Protein AF-A0A9X3RCL4-F1 (afdb_monomer_lite)

Structure (mmCIF, N/CA/C/O backbone):
data_AF-A0A9X3RCL4-F1
#
_entry.id   AF-A0A9X3RCL4-F1
#
loop_
_atom_site.group_PDB
_atom_site.id
_atom_site.type_symbol
_atom_site.label_atom_id
_atom_site.label_alt_id
_atom_site.label_comp_id
_atom_site.label_asym_id
_atom_site.label_entity_id
_atom_site.label_seq_id
_atom_site.pdbx_PDB_ins_code
_atom_site.Cartn_x
_atom_site.Cartn_y
_atom_site.Cartn_z
_atom_site.occupancy
_atom_site.B_iso_or_equiv
_atom_site.auth_seq_id
_atom_site.auth_comp_id
_atom_site.auth_asym_id
_atom_site.auth_atom_id
_atom_site.pdbx_PDB_model_num
ATOM 1 N N . MET A 1 1 ? -10.892 2.807 11.555 1.00 78.38 1 MET A N 1
ATOM 2 C CA . MET A 1 1 ? -11.171 3.051 10.119 1.00 78.38 1 MET A CA 1
ATOM 3 C C . MET A 1 1 ? -9.906 3.290 9.311 1.00 78.38 1 MET A C 1
ATOM 5 O O . MET A 1 1 ? -9.707 2.569 8.347 1.00 78.38 1 MET A O 1
ATOM 9 N N . VAL A 1 2 ? -9.000 4.177 9.743 1.00 82.94 2 VAL A N 1
ATOM 10 C CA . VAL A 1 2 ? -7.696 4.396 9.074 1.00 82.94 2 VAL A CA 1
ATOM 11 C C . VAL A 1 2 ? -6.899 3.098 8.876 1.00 82.94 2 VAL A C 1
ATOM 13 O O . VAL A 1 2 ? -6.396 2.852 7.786 1.00 82.94 2 VAL A O 1
ATOM 16 N N . ILE A 1 3 ? -6.861 2.211 9.880 1.00 88.19 3 ILE A N 1
ATOM 17 C CA . ILE A 1 3 ? -6.180 0.911 9.751 1.00 88.19 3 ILE A CA 1
ATOM 18 C C . ILE A 1 3 ? -6.777 0.010 8.661 1.00 88.19 3 ILE A C 1
ATOM 20 O O . ILE A 1 3 ? -6.024 -0.668 7.971 1.00 88.19 3 ILE A O 1
ATOM 24 N N . SER A 1 4 ? -8.102 0.033 8.467 1.00 91.94 4 SER A N 1
ATOM 25 C CA . SER A 1 4 ? -8.772 -0.720 7.398 1.00 91.94 4 SER A CA 1
ATOM 26 C C . SER A 1 4 ? -8.288 -0.231 6.035 1.00 91.94 4 SER A C 1
ATOM 28 O O . SER A 1 4 ? -7.830 -1.032 5.221 1.00 91.94 4 SER A O 1
ATOM 30 N N . MET A 1 5 ? -8.305 1.088 5.828 1.00 92.69 5 MET A N 1
ATOM 31 C CA . MET A 1 5 ? -7.887 1.710 4.575 1.00 92.69 5 MET A CA 1
ATOM 32 C C . MET A 1 5 ? -6.408 1.456 4.275 1.00 92.69 5 MET A C 1
ATOM 34 O O . MET A 1 5 ? -6.085 1.000 3.185 1.00 92.69 5 MET A O 1
ATOM 38 N N . MET A 1 6 ? -5.518 1.687 5.247 1.00 93.31 6 MET A N 1
ATOM 39 C CA . MET A 1 6 ? -4.070 1.510 5.070 1.00 93.31 6 MET A CA 1
ATOM 40 C C . MET A 1 6 ? -3.680 0.045 4.842 1.00 93.31 6 MET A C 1
ATOM 42 O O . MET A 1 6 ? -2.872 -0.242 3.964 1.00 93.31 6 MET A O 1
ATOM 46 N N . SER A 1 7 ? -4.281 -0.891 5.586 1.00 94.50 7 SER A N 1
ATOM 47 C CA . SER A 1 7 ? -4.004 -2.325 5.404 1.00 94.50 7 SER A CA 1
ATOM 48 C C . SER A 1 7 ? -4.527 -2.821 4.055 1.00 94.50 7 SER A C 1
ATOM 50 O O . SER A 1 7 ? -3.851 -3.580 3.366 1.00 94.50 7 SER A O 1
ATOM 52 N N . SER A 1 8 ? -5.713 -2.357 3.647 1.00 96.12 8 SER A N 1
ATOM 53 C CA . SER A 1 8 ? -6.289 -2.687 2.339 1.00 96.12 8 SER A CA 1
ATOM 54 C C . SER A 1 8 ? -5.468 -2.100 1.195 1.00 96.12 8 SER A C 1
ATOM 56 O O . SER A 1 8 ? -5.225 -2.794 0.214 1.00 96.12 8 SER A O 1
ATOM 58 N N . PHE A 1 9 ? -4.984 -0.864 1.347 1.00 96.50 9 PHE A N 1
ATOM 59 C CA . PHE A 1 9 ? -4.072 -0.219 0.406 1.00 96.50 9 PHE A CA 1
ATOM 60 C C . PHE A 1 9 ? -2.784 -1.018 0.237 1.00 96.50 9 PHE A C 1
ATOM 62 O O . PHE A 1 9 ? -2.451 -1.395 -0.882 1.00 96.50 9 PHE A O 1
ATOM 69 N N . ALA A 1 10 ? -2.092 -1.330 1.336 1.00 96.31 10 ALA A N 1
ATOM 70 C CA . ALA A 1 10 ? -0.832 -2.063 1.287 1.00 96.31 10 ALA A CA 1
ATOM 71 C C . ALA A 1 10 ? -1.020 -3.452 0.659 1.00 96.31 10 ALA A C 1
ATOM 73 O O . ALA A 1 10 ? -0.296 -3.822 -0.262 1.00 96.31 10 ALA A O 1
ATOM 74 N N . MET A 1 11 ? -2.037 -4.204 1.091 1.00 95.44 11 MET A N 1
ATOM 75 C CA . MET A 1 11 ? -2.302 -5.536 0.544 1.00 95.44 11 MET A CA 1
ATOM 76 C C . MET A 1 11 ? -2.684 -5.496 -0.937 1.00 95.44 11 MET A C 1
ATOM 78 O O . MET A 1 11 ? -2.189 -6.312 -1.717 1.00 95.44 11 MET A O 1
ATOM 82 N N . ALA A 1 12 ? -3.525 -4.549 -1.353 1.00 95.62 12 ALA A N 1
ATOM 83 C CA . ALA A 1 12 ? -3.896 -4.409 -2.756 1.00 95.62 12 ALA A CA 1
ATOM 84 C C . ALA A 1 12 ? -2.714 -3.968 -3.632 1.00 95.62 12 ALA A C 1
ATOM 86 O O . ALA A 1 12 ? -2.561 -4.453 -4.751 1.00 95.62 12 ALA A O 1
ATOM 87 N N . PHE A 1 13 ? -1.853 -3.099 -3.100 1.00 95.44 13 PHE A N 1
ATOM 88 C CA . PHE A 1 13 ? -0.626 -2.662 -3.753 1.00 95.44 13 PHE A CA 1
ATOM 89 C C . PHE A 1 13 ? 0.315 -3.841 -4.026 1.00 95.44 13 PHE A C 1
ATOM 91 O O . PHE A 1 13 ? 0.665 -4.089 -5.178 1.00 95.44 13 PHE A O 1
ATOM 98 N N . TYR A 1 14 ? 0.665 -4.625 -3.000 1.00 94.75 14 TYR A N 1
ATOM 99 C CA . TYR A 1 14 ? 1.584 -5.757 -3.170 1.00 94.75 14 TYR A CA 1
ATOM 100 C C . TYR A 1 14 ? 1.007 -6.845 -4.063 1.00 94.75 14 TYR A C 1
ATOM 102 O O . TYR A 1 14 ? 1.700 -7.353 -4.939 1.00 94.75 14 TYR A O 1
ATOM 110 N N . THR A 1 15 ? -0.268 -7.191 -3.872 1.00 93.19 15 THR A N 1
ATOM 111 C CA . THR A 1 15 ? -0.914 -8.209 -4.711 1.00 93.19 15 THR A CA 1
ATOM 112 C C . THR A 1 15 ? -0.920 -7.788 -6.171 1.00 93.19 15 THR A C 1
ATOM 114 O O . THR A 1 15 ? -0.567 -8.596 -7.025 1.00 93.19 15 THR A O 1
ATOM 117 N N . ARG A 1 16 ? -1.225 -6.519 -6.468 1.00 92.31 16 ARG A N 1
ATOM 118 C CA . ARG A 1 16 ? -1.158 -6.009 -7.838 1.00 92.31 16 ARG A CA 1
ATOM 119 C C . ARG A 1 16 ? 0.267 -5.997 -8.397 1.00 92.31 16 ARG A C 1
ATOM 121 O O . ARG A 1 16 ? 0.430 -6.257 -9.583 1.00 92.31 16 ARG A O 1
ATOM 128 N N . LEU A 1 17 ? 1.273 -5.747 -7.561 1.00 91.31 17 LEU A N 1
ATOM 129 C CA . LEU A 1 17 ? 2.682 -5.795 -7.955 1.00 91.31 17 LEU A CA 1
ATOM 130 C C . LEU A 1 17 ? 3.134 -7.206 -8.373 1.00 91.31 17 LEU A C 1
ATOM 132 O O . LEU A 1 17 ? 3.907 -7.352 -9.313 1.00 91.31 17 LEU A O 1
ATOM 136 N N . LEU A 1 18 ? 2.655 -8.224 -7.649 1.00 90.31 18 LEU A N 1
ATOM 137 C CA . LEU A 1 18 ? 3.000 -9.641 -7.825 1.00 90.31 18 LEU A CA 1
ATOM 138 C C . LEU A 1 18 ? 2.228 -10.318 -8.967 1.00 90.31 18 LEU A C 1
ATOM 140 O O . LEU A 1 18 ? 2.697 -11.309 -9.523 1.00 90.31 18 LEU A O 1
ATOM 144 N N . LEU A 1 19 ? 1.025 -9.831 -9.278 1.00 87.00 19 LEU A N 1
ATOM 145 C CA . LEU A 1 19 ? 0.148 -10.417 -10.289 1.00 87.00 19 LEU A CA 1
ATOM 146 C C . LEU A 1 19 ? 0.483 -9.892 -11.696 1.00 87.00 19 LEU A C 1
ATOM 148 O O . LEU A 1 19 ? 0.742 -8.698 -11.859 1.00 87.00 19 LEU A O 1
ATOM 152 N N . PRO A 1 20 ? 0.420 -10.750 -12.731 1.00 78.25 20 PRO A N 1
ATOM 153 C CA . PRO A 1 20 ? 0.650 -10.327 -14.106 1.00 78.25 20 PRO A CA 1
ATOM 154 C C . PRO A 1 20 ? -0.444 -9.359 -14.580 1.00 78.25 20 PRO A C 1
ATOM 156 O O . PRO A 1 20 ? -1.627 -9.503 -14.256 1.00 78.25 20 PRO A O 1
ATOM 159 N N . VAL A 1 21 ? -0.037 -8.362 -15.365 1.00 74.44 21 VAL A N 1
ATOM 160 C CA . VAL A 1 21 ? -0.892 -7.252 -15.827 1.00 74.44 21 VAL A CA 1
ATOM 161 C C . VAL A 1 21 ? -1.884 -7.693 -16.910 1.00 74.44 21 VAL A C 1
ATOM 163 O O . VAL A 1 21 ? -2.921 -7.054 -17.093 1.00 74.44 21 VAL A O 1
ATOM 166 N N . ASP A 1 22 ? -1.593 -8.807 -17.577 1.00 75.31 22 ASP A N 1
ATOM 167 C CA . ASP A 1 22 ? -2.174 -9.188 -18.868 1.00 75.31 22 ASP A CA 1
ATOM 168 C C . ASP A 1 22 ? -3.628 -9.663 -18.778 1.00 75.31 22 ASP A C 1
ATOM 170 O O . ASP A 1 22 ? -4.347 -9.659 -19.777 1.00 75.31 22 ASP A O 1
ATOM 174 N N . GLN A 1 23 ? -4.089 -10.069 -17.589 1.00 78.81 23 GLN A N 1
ATOM 175 C CA . GLN A 1 23 ? -5.448 -10.574 -17.405 1.00 78.81 23 GLN A CA 1
ATOM 176 C C . GLN A 1 23 ? -6.293 -9.640 -16.532 1.00 78.81 23 GLN A C 1
ATOM 178 O O . GLN A 1 23 ? -5.953 -9.385 -15.372 1.00 78.81 23 GLN A O 1
ATOM 183 N N . PRO A 1 24 ? -7.464 -9.192 -17.026 1.00 76.06 24 PRO A N 1
ATOM 184 C CA . PRO A 1 24 ? -8.315 -8.263 -16.292 1.00 76.06 24 PRO A CA 1
ATOM 185 C C . PRO A 1 24 ? -8.909 -8.874 -15.014 1.00 76.06 24 PRO A C 1
ATOM 187 O O . PRO A 1 24 ? -9.284 -8.160 -14.085 1.00 76.06 24 PRO A O 1
ATOM 190 N N . ILE A 1 25 ? -8.958 -10.204 -14.923 1.00 79.19 25 ILE A N 1
ATOM 191 C CA . ILE A 1 25 ? -9.472 -10.909 -13.746 1.00 79.19 25 ILE A CA 1
ATOM 192 C C . ILE A 1 25 ? -8.619 -10.641 -12.497 1.00 79.19 25 ILE A C 1
ATOM 194 O O . ILE A 1 25 ? -9.136 -10.610 -11.380 1.00 79.19 25 ILE A O 1
ATOM 198 N N . PHE A 1 26 ? -7.328 -10.345 -12.679 1.00 83.81 26 PHE A N 1
ATOM 199 C CA . PHE A 1 26 ? -6.417 -10.034 -11.582 1.00 83.81 26 PHE A CA 1
ATOM 200 C C . PHE A 1 26 ? -6.616 -8.631 -10.995 1.00 83.81 26 PHE A C 1
ATOM 202 O O . PHE A 1 26 ? -6.059 -8.349 -9.939 1.00 83.81 26 PHE A O 1
ATOM 209 N N . TYR A 1 27 ? -7.450 -7.769 -11.594 1.00 82.38 27 TYR A N 1
ATOM 210 C CA . TYR A 1 27 ? -7.896 -6.531 -10.936 1.00 82.38 27 TYR A CA 1
ATOM 211 C C . TYR A 1 27 ? -8.969 -6.789 -9.871 1.00 82.38 27 TYR A C 1
ATOM 213 O O . TYR A 1 27 ? -9.115 -6.001 -8.943 1.00 82.38 27 TYR A O 1
ATOM 221 N N . LEU A 1 28 ? -9.716 -7.893 -9.943 1.00 87.94 28 LEU A N 1
ATOM 222 C CA . LEU A 1 28 ? -10.758 -8.174 -8.949 1.00 87.94 28 LEU A CA 1
ATOM 223 C C . LEU A 1 28 ? -10.174 -8.682 -7.626 1.00 87.94 28 LEU A C 1
ATOM 225 O O . LEU A 1 28 ? -10.726 -8.402 -6.564 1.00 87.94 28 LEU A O 1
ATOM 229 N N . ILE A 1 29 ? -9.035 -9.379 -7.667 1.00 90.44 29 ILE A N 1
ATOM 230 C CA . ILE A 1 29 ? -8.417 -9.977 -6.476 1.00 90.44 29 ILE A CA 1
ATOM 231 C C . ILE A 1 29 ? -8.033 -8.915 -5.423 1.00 90.44 29 ILE A C 1
ATOM 233 O O . ILE A 1 29 ? -8.488 -9.041 -4.282 1.00 90.44 29 ILE A O 1
ATOM 237 N N . PRO A 1 30 ? -7.285 -7.839 -5.753 1.00 90.06 30 PRO A N 1
ATOM 238 C CA . PRO A 1 30 ? -6.927 -6.805 -4.780 1.00 90.06 30 PRO A CA 1
ATOM 239 C C . PRO A 1 30 ? -8.152 -6.092 -4.189 1.00 90.06 30 PRO A C 1
ATOM 241 O O . PRO A 1 30 ? -8.162 -5.746 -3.007 1.00 90.06 30 PRO A O 1
ATOM 244 N N . LEU A 1 31 ? -9.212 -5.917 -4.990 1.00 90.38 31 LEU A N 1
ATOM 245 C CA . LEU A 1 31 ? -10.465 -5.308 -4.545 1.00 90.38 31 LEU A CA 1
ATOM 246 C C . LEU A 1 31 ? -11.178 -6.184 -3.508 1.00 90.38 31 LEU A C 1
ATOM 248 O O . LEU A 1 31 ? -11.566 -5.693 -2.448 1.00 90.38 31 LEU A O 1
ATOM 252 N N . ILE A 1 32 ? -11.314 -7.483 -3.789 1.00 93.94 32 ILE A N 1
ATOM 253 C CA . ILE A 1 32 ? -11.939 -8.448 -2.873 1.00 93.94 32 ILE A CA 1
ATOM 254 C C . ILE A 1 32 ? -11.158 -8.510 -1.557 1.00 93.94 32 ILE A C 1
ATOM 256 O O . ILE A 1 32 ? -11.761 -8.505 -0.482 1.00 93.94 32 ILE A O 1
ATOM 260 N N . ILE A 1 33 ? -9.824 -8.505 -1.626 1.00 93.50 33 ILE A N 1
ATOM 261 C CA . ILE A 1 33 ? -8.958 -8.490 -0.441 1.00 93.50 33 ILE A CA 1
ATOM 262 C C . ILE A 1 33 ? -9.191 -7.222 0.388 1.00 93.50 33 ILE A C 1
ATOM 264 O O . ILE A 1 33 ? -9.378 -7.321 1.601 1.00 93.50 33 ILE A O 1
ATOM 268 N N . GLY A 1 34 ? -9.246 -6.044 -0.241 1.00 93.81 34 GLY A N 1
ATOM 269 C CA . GLY A 1 34 ? -9.512 -4.785 0.462 1.00 93.81 34 GLY A CA 1
ATOM 270 C C . GLY A 1 34 ? -10.885 -4.754 1.142 1.00 93.81 34 GLY A C 1
ATOM 271 O O . GLY A 1 34 ? -11.002 -4.389 2.313 1.00 93.81 34 GLY A O 1
ATOM 272 N N . VAL A 1 35 ? -11.930 -5.225 0.455 1.00 94.06 35 VAL A N 1
ATOM 273 C CA . VAL A 1 35 ? -13.280 -5.353 1.032 1.00 94.06 35 VAL A CA 1
ATOM 274 C C . VAL A 1 35 ? -13.286 -6.323 2.215 1.00 94.06 35 VAL A C 1
ATOM 276 O O . VAL A 1 35 ? -13.863 -6.019 3.261 1.00 94.06 35 VAL A O 1
ATOM 279 N N . TYR A 1 36 ? -12.615 -7.470 2.085 1.00 94.94 36 TYR A N 1
ATOM 280 C CA . TYR A 1 36 ? -12.524 -8.473 3.145 1.00 94.94 36 TYR A CA 1
ATOM 281 C C . TYR A 1 36 ? -11.810 -7.935 4.394 1.00 94.94 36 TYR A C 1
ATOM 283 O O . TYR A 1 36 ? -12.307 -8.093 5.512 1.00 94.94 36 TYR A O 1
ATOM 291 N N . ILE A 1 37 ? -10.682 -7.244 4.214 1.00 93.75 37 ILE A N 1
ATOM 292 C CA . ILE A 1 37 ? -9.952 -6.578 5.302 1.00 93.75 37 ILE A CA 1
ATOM 293 C C . ILE A 1 37 ? -10.844 -5.525 5.969 1.00 93.75 37 ILE A C 1
ATOM 295 O O . ILE A 1 37 ? -10.951 -5.483 7.200 1.00 93.75 37 ILE A O 1
ATOM 299 N N . GLY A 1 38 ? -11.534 -4.712 5.166 1.00 92.75 38 GLY A N 1
ATOM 300 C CA . GLY A 1 38 ? -12.440 -3.684 5.663 1.00 92.75 38 GLY A CA 1
ATOM 301 C C . GLY A 1 38 ? -13.614 -4.230 6.460 1.00 92.75 38 GLY A C 1
ATOM 302 O O . GLY A 1 38 ? -13.942 -3.677 7.512 1.00 92.75 38 GLY A O 1
ATOM 303 N N . TRP A 1 39 ? -14.183 -5.359 6.034 1.00 92.00 39 TRP A N 1
ATOM 304 C CA . TRP A 1 39 ? -15.179 -6.083 6.818 1.00 92.00 39 TRP A CA 1
ATOM 305 C C . TRP A 1 39 ? -14.590 -6.515 8.160 1.00 92.00 39 TRP A C 1
ATOM 307 O O . TRP A 1 39 ? -15.156 -6.178 9.200 1.00 92.00 39 TRP A O 1
ATOM 317 N N . LYS A 1 40 ? -13.447 -7.215 8.176 1.00 91.25 40 LYS A N 1
ATOM 318 C CA . LYS A 1 40 ? -12.846 -7.723 9.423 1.00 91.25 40 LYS A CA 1
ATOM 319 C C . LYS A 1 40 ? -12.605 -6.613 10.442 1.00 91.25 40 LYS A C 1
ATOM 321 O O . LYS A 1 40 ? -12.992 -6.767 11.596 1.00 91.25 40 LYS A O 1
ATOM 326 N N . PHE A 1 41 ? -12.049 -5.480 10.019 1.00 87.62 41 PHE A N 1
ATOM 327 C CA . PHE A 1 41 ? -11.853 -4.335 10.911 1.00 87.62 41 PHE A CA 1
ATOM 328 C C . PHE A 1 41 ? -13.156 -3.614 11.271 1.00 87.62 41 PHE A C 1
ATOM 330 O O . PHE A 1 41 ? -13.291 -3.128 12.392 1.00 87.62 41 PHE A O 1
ATOM 337 N N . GLY A 1 42 ? -14.121 -3.551 10.355 1.00 86.06 42 GLY A N 1
ATOM 338 C CA . GLY A 1 42 ? -15.444 -2.984 10.612 1.00 86.06 42 GLY A CA 1
ATOM 339 C C . GLY A 1 42 ? -16.254 -3.789 11.631 1.00 86.06 42 GLY A C 1
ATOM 340 O O . GLY A 1 42 ? -17.008 -3.203 12.399 1.00 86.06 42 GLY A O 1
ATOM 341 N N . ALA A 1 43 ? -16.066 -5.110 11.681 1.00 85.31 43 ALA A N 1
ATOM 342 C CA . ALA A 1 43 ? -16.727 -5.999 12.638 1.00 85.31 43 ALA A CA 1
ATOM 343 C C . ALA A 1 43 ? -16.190 -5.866 14.076 1.00 85.31 43 ALA A C 1
ATOM 345 O O . ALA A 1 43 ? -16.891 -6.224 15.018 1.00 85.31 43 ALA A O 1
ATOM 346 N N . LEU A 1 44 ? -14.971 -5.343 14.258 1.00 81.44 44 LEU A N 1
ATOM 347 C CA . LEU A 1 44 ? -14.363 -5.143 15.582 1.00 81.44 44 LEU A CA 1
ATOM 348 C C . LEU A 1 44 ? -14.941 -3.936 16.341 1.00 81.44 44 LEU A C 1
ATOM 350 O O . LEU A 1 44 ? -14.728 -3.811 17.544 1.00 81.44 44 LEU A O 1
ATOM 354 N N . VAL A 1 45 ? -15.660 -3.038 15.662 1.00 77.38 45 VAL A N 1
ATOM 355 C CA . VAL A 1 45 ? -16.217 -1.808 16.245 1.00 77.38 4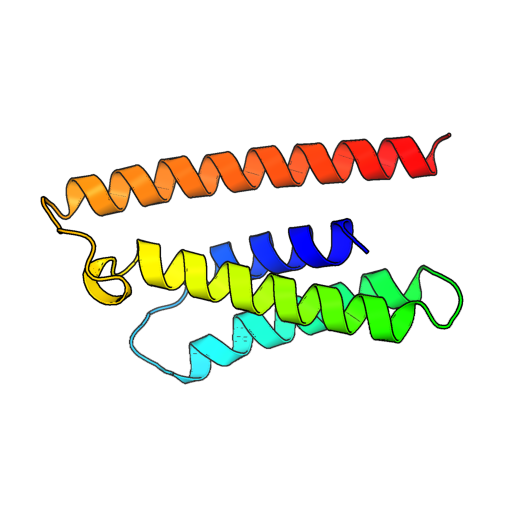5 VAL A CA 1
ATOM 356 C C . VAL A 1 45 ? -17.749 -1.892 16.219 1.00 77.38 45 VAL A C 1
ATOM 358 O O . VAL A 1 45 ? -18.330 -2.344 15.234 1.00 77.38 45 VAL A O 1
ATOM 361 N N . LYS A 1 46 ? -18.428 -1.472 17.299 1.00 68.69 46 LYS A N 1
ATOM 362 C CA . LYS A 1 46 ? -19.903 -1.517 17.399 1.00 68.69 46 LYS A CA 1
ATOM 363 C C . LYS A 1 46 ? -20.574 -0.757 16.237 1.00 68.69 46 LYS A C 1
ATOM 365 O O . LYS A 1 46 ? -20.061 0.258 15.767 1.00 68.69 46 LYS A O 1
ATOM 370 N N . ALA A 1 47 ? -21.722 -1.258 15.768 1.00 63.41 47 ALA A N 1
ATOM 371 C CA . ALA A 1 47 ? -22.488 -0.682 14.654 1.00 63.41 47 ALA A CA 1
ATOM 372 C C . ALA A 1 47 ? -22.783 0.822 14.869 1.00 63.41 47 ALA A C 1
ATOM 374 O O . ALA A 1 47 ? -23.037 1.205 16.013 1.00 63.41 47 ALA A O 1
ATOM 375 N N . PRO A 1 48 ? -22.751 1.680 13.821 1.00 62.00 48 PRO A N 1
ATOM 376 C CA . PRO A 1 48 ? -22.733 1.405 12.370 1.00 62.00 48 PRO A CA 1
ATOM 377 C C . PRO A 1 48 ? -21.327 1.291 11.734 1.00 62.00 48 PRO A C 1
ATOM 379 O O . PRO A 1 48 ? -21.148 1.500 10.533 1.00 62.00 48 PRO A O 1
ATOM 382 N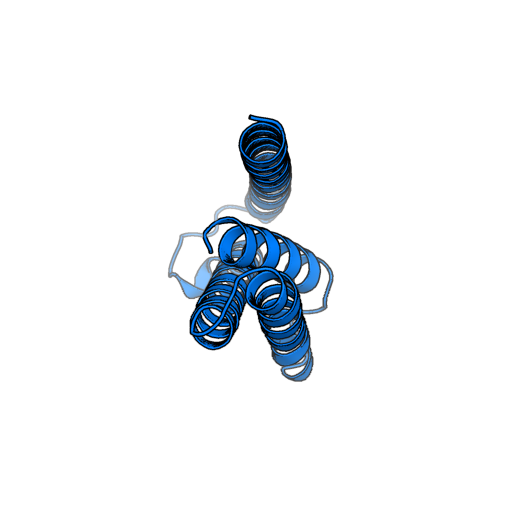 N . ALA A 1 49 ? -20.300 0.951 12.514 1.00 75.19 49 ALA A N 1
ATOM 383 C CA . ALA A 1 49 ? -18.912 0.932 12.056 1.00 75.19 49 ALA A CA 1
ATOM 384 C C . ALA A 1 49 ? -18.580 -0.107 10.957 1.00 75.19 49 ALA A C 1
ATOM 386 O O . ALA A 1 49 ? -17.599 0.075 10.237 1.00 75.19 49 ALA A O 1
ATOM 387 N N . SER A 1 50 ? -19.391 -1.152 10.764 1.00 80.81 50 SER A N 1
ATOM 388 C CA . SER A 1 50 ? -19.141 -2.193 9.753 1.00 80.81 50 SER A CA 1
ATOM 389 C C . SER A 1 50 ? -19.181 -1.662 8.317 1.00 80.81 50 SER A C 1
ATOM 391 O O . SER A 1 50 ? -18.253 -1.902 7.54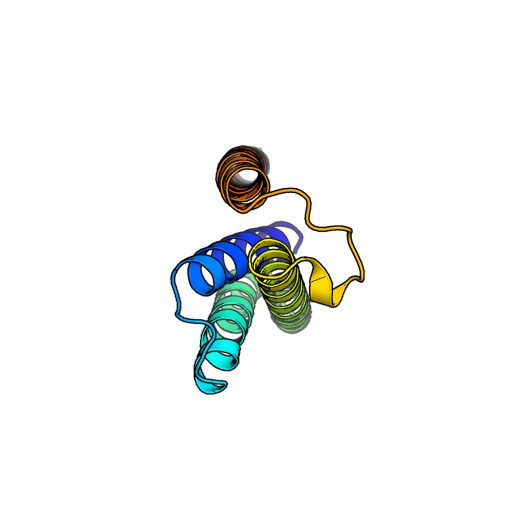5 1.00 80.81 50 SER A O 1
ATOM 393 N N . LEU A 1 51 ? -20.209 -0.878 7.980 1.00 86.62 51 LEU A N 1
ATOM 394 C CA . LEU A 1 51 ? -20.388 -0.248 6.665 1.00 86.62 51 LEU A CA 1
ATOM 395 C C . LEU A 1 51 ? -19.242 0.720 6.352 1.00 86.62 51 LEU A C 1
ATOM 397 O O . LEU A 1 51 ? -18.679 0.701 5.260 1.00 86.62 51 LEU A O 1
ATOM 401 N N . ASN A 1 52 ? -18.837 1.507 7.351 1.00 89.38 52 ASN A N 1
ATOM 402 C CA . ASN A 1 52 ? -17.697 2.409 7.231 1.00 89.38 52 ASN A CA 1
ATOM 403 C C . ASN A 1 52 ? -16.378 1.630 7.056 1.00 89.38 52 ASN A C 1
ATOM 405 O O . ASN A 1 52 ? -15.519 2.024 6.270 1.00 89.38 52 ASN A O 1
ATOM 409 N N . GLY A 1 53 ? -16.216 0.495 7.742 1.00 90.12 53 GLY A N 1
ATOM 410 C CA . GLY A 1 53 ? -15.061 -0.391 7.590 1.00 90.12 53 GLY A CA 1
ATOM 411 C C . GLY A 1 53 ? -14.924 -0.941 6.172 1.00 90.12 53 GLY A C 1
ATOM 412 O O . GLY A 1 53 ? -13.835 -0.854 5.600 1.00 90.12 53 GLY A O 1
ATOM 413 N N . ILE A 1 54 ? -16.029 -1.431 5.600 1.00 92.00 54 ILE A N 1
ATOM 414 C CA . ILE A 1 54 ? -16.105 -1.935 4.221 1.00 92.00 54 ILE A CA 1
ATOM 415 C C . ILE A 1 54 ? -15.800 -0.821 3.217 1.00 92.00 54 ILE A C 1
ATOM 417 O O . ILE A 1 54 ? -14.960 -1.021 2.345 1.00 92.00 54 ILE A O 1
ATOM 421 N N . TYR A 1 55 ? -16.421 0.355 3.361 1.00 92.94 55 TYR A N 1
ATOM 422 C CA . TYR A 1 55 ? -16.173 1.499 2.478 1.00 92.94 55 TYR A CA 1
ATOM 423 C C . TYR A 1 55 ? -14.690 1.897 2.468 1.00 92.94 55 TYR A C 1
ATOM 425 O O . TYR A 1 55 ? -14.070 1.973 1.410 1.00 92.94 55 TYR A O 1
ATOM 433 N N . ASN A 1 56 ? -14.088 2.065 3.650 1.00 93.31 56 ASN A N 1
ATOM 434 C CA . ASN A 1 56 ? -12.669 2.409 3.767 1.00 93.31 56 ASN A CA 1
ATOM 435 C C . ASN A 1 56 ? -11.749 1.309 3.218 1.00 93.31 56 ASN A C 1
ATOM 437 O O . ASN A 1 56 ? -10.719 1.618 2.623 1.00 93.31 56 ASN A O 1
ATOM 441 N N . GLY A 1 57 ? -12.111 0.036 3.400 1.00 94.88 57 GLY A N 1
ATOM 442 C CA . GLY A 1 57 ? -11.348 -1.086 2.856 1.00 94.88 57 GLY A CA 1
ATOM 443 C C . GLY A 1 57 ? -11.412 -1.152 1.331 1.00 94.88 57 GLY A C 1
ATOM 444 O O . GLY A 1 57 ? -10.385 -1.315 0.676 1.00 94.88 57 GLY A O 1
ATOM 445 N N . ALA A 1 58 ? -12.596 -0.935 0.752 1.00 94.69 58 ALA A N 1
ATOM 446 C CA . ALA A 1 58 ? -12.792 -0.875 -0.694 1.00 94.69 58 ALA A CA 1
ATOM 447 C C . ALA A 1 58 ? -12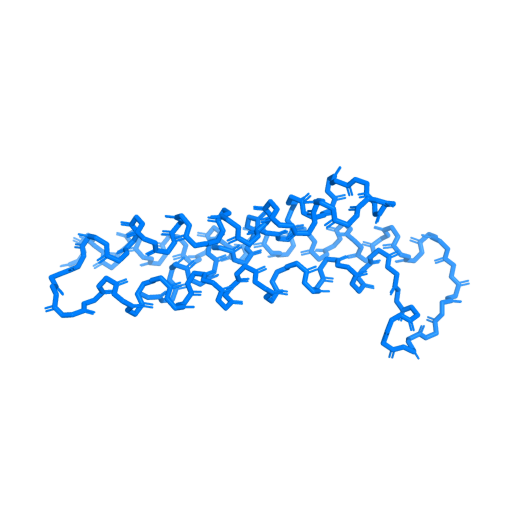.004 0.283 -1.323 1.00 94.69 58 ALA A C 1
ATOM 449 O O . ALA A 1 58 ? -11.231 0.060 -2.252 1.00 94.69 58 ALA A O 1
ATOM 450 N N . ILE A 1 59 ? -12.138 1.500 -0.781 1.00 95.44 59 ILE A N 1
ATOM 451 C CA . ILE A 1 59 ? -11.400 2.678 -1.262 1.00 95.44 59 ILE A CA 1
ATOM 452 C C . ILE A 1 59 ? -9.890 2.460 -1.122 1.00 95.44 59 ILE A C 1
ATOM 454 O O . ILE A 1 59 ? -9.152 2.689 -2.078 1.00 95.44 59 ILE A O 1
ATOM 458 N N . GLY A 1 60 ? -9.429 1.955 0.028 1.00 95.31 60 GLY A N 1
ATOM 459 C CA . GLY A 1 60 ? -8.020 1.619 0.238 1.00 95.31 60 GLY A CA 1
ATOM 460 C C . GLY A 1 60 ? -7.507 0.615 -0.795 1.00 95.31 60 GLY A C 1
ATOM 461 O O . GLY A 1 60 ? -6.466 0.845 -1.404 1.00 95.31 60 GLY A O 1
ATOM 462 N N . GLY A 1 61 ? -8.267 -0.451 -1.055 1.00 95.50 61 GLY A N 1
ATOM 463 C CA . GLY A 1 61 ? -7.924 -1.460 -2.057 1.00 95.50 61 GLY A CA 1
ATOM 464 C C . GLY A 1 61 ? -7.837 -0.901 -3.481 1.00 95.50 61 GLY A C 1
ATOM 465 O O . GLY A 1 61 ? -6.872 -1.179 -4.192 1.00 95.50 61 GLY A O 1
ATOM 466 N N . ILE A 1 62 ? -8.797 -0.062 -3.887 1.00 95.00 62 ILE A N 1
ATOM 467 C CA . ILE A 1 62 ? -8.782 0.610 -5.199 1.00 95.00 62 ILE A CA 1
ATOM 468 C C . ILE A 1 62 ? -7.553 1.514 -5.321 1.00 95.00 62 ILE A C 1
ATOM 470 O O . ILE A 1 62 ? -6.832 1.438 -6.315 1.00 95.00 62 ILE A O 1
ATOM 474 N N . MET A 1 63 ? -7.279 2.333 -4.302 1.00 95.19 63 MET A N 1
ATOM 475 C CA . MET A 1 63 ? -6.127 3.238 -4.305 1.00 95.19 63 MET A CA 1
ATOM 476 C C . MET A 1 63 ? -4.800 2.476 -4.385 1.00 95.19 63 MET A C 1
ATOM 478 O O . MET A 1 63 ? -3.928 2.860 -5.162 1.00 95.19 63 MET A O 1
ATOM 482 N N . GLY A 1 64 ? -4.653 1.379 -3.634 1.00 95.06 64 GLY A N 1
ATOM 483 C CA . GLY A 1 64 ? -3.443 0.550 -3.660 1.00 95.06 64 GLY A CA 1
ATOM 484 C C . GLY A 1 64 ? -3.221 -0.107 -5.020 1.00 95.06 64 GLY A C 1
ATOM 485 O O . GLY A 1 64 ? -2.116 -0.073 -5.559 1.00 95.06 64 GLY A O 1
ATOM 486 N N . MET A 1 65 ? -4.291 -0.638 -5.614 1.00 93.88 65 MET A N 1
ATOM 487 C CA . MET A 1 65 ? -4.261 -1.232 -6.950 1.00 93.88 65 MET A CA 1
ATOM 488 C C . MET A 1 65 ? -3.897 -0.209 -8.030 1.00 93.88 65 MET A C 1
ATOM 490 O O . MET A 1 65 ? -3.038 -0.488 -8.864 1.00 93.88 65 MET A O 1
ATOM 494 N N . MET A 1 66 ? -4.535 0.966 -8.023 1.00 92.94 66 MET A N 1
ATOM 495 C CA . MET A 1 66 ? -4.243 2.023 -8.994 1.00 92.94 66 MET A CA 1
ATOM 496 C C . MET A 1 66 ? -2.798 2.494 -8.876 1.00 92.94 66 MET A C 1
ATOM 498 O O . MET A 1 66 ? -2.116 2.623 -9.888 1.00 92.94 66 MET A O 1
ATOM 502 N N . PHE A 1 67 ? -2.309 2.687 -7.651 1.00 94.19 67 PHE A N 1
ATOM 503 C CA . PHE A 1 67 ? -0.932 3.109 -7.430 1.00 94.19 67 PHE A CA 1
ATOM 504 C C . PHE A 1 67 ? 0.076 2.072 -7.948 1.00 94.19 67 PHE A C 1
ATOM 506 O O . PHE A 1 67 ? 1.002 2.426 -8.672 1.00 94.19 67 PHE A O 1
ATOM 513 N N . ALA A 1 68 ? -0.148 0.783 -7.673 1.00 92.69 68 ALA A N 1
ATOM 514 C CA . ALA A 1 68 ? 0.690 -0.291 -8.208 1.00 92.69 68 ALA A CA 1
ATOM 515 C C . ALA A 1 68 ? 0.646 -0.37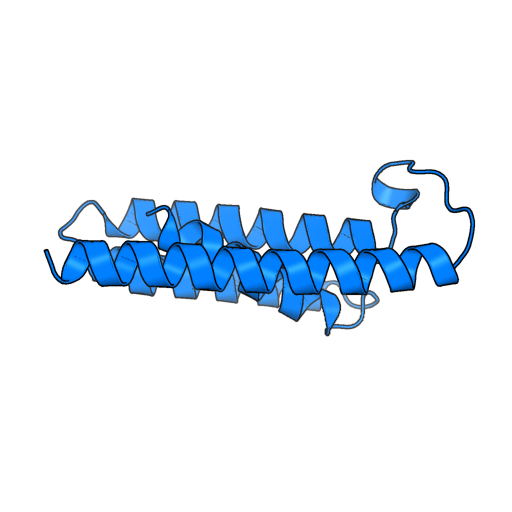0 -9.745 1.00 92.69 68 ALA A C 1
ATOM 517 O O . ALA A 1 68 ? 1.683 -0.558 -10.378 1.00 92.69 68 ALA A O 1
ATOM 518 N N . ALA A 1 69 ? -0.528 -0.182 -10.356 1.00 90.81 69 ALA A N 1
ATOM 519 C CA . ALA A 1 69 ? -0.665 -0.179 -11.812 1.00 90.81 69 ALA A CA 1
ATOM 520 C C . ALA A 1 69 ? 0.115 0.975 -12.465 1.00 90.81 69 ALA A C 1
ATOM 522 O O . ALA A 1 69 ? 0.758 0.771 -13.493 1.00 90.81 69 ALA A O 1
ATOM 523 N N . VAL A 1 70 ? 0.108 2.164 -11.852 1.00 91.25 70 VAL A N 1
ATOM 524 C CA . VAL A 1 70 ? 0.891 3.319 -12.324 1.00 91.25 70 VAL A CA 1
ATOM 525 C C . VAL A 1 70 ? 2.393 3.072 -12.184 1.00 91.25 70 VAL A C 1
ATOM 527 O O . VAL A 1 70 ? 3.145 3.476 -13.064 1.00 91.25 70 VAL A O 1
ATOM 530 N N . LEU A 1 71 ? 2.843 2.376 -11.135 1.00 91.38 71 LEU A N 1
ATOM 531 C CA . LEU A 1 71 ? 4.257 2.005 -11.014 1.00 91.38 71 LEU A CA 1
ATOM 532 C C . LEU A 1 71 ? 4.695 0.991 -12.066 1.00 91.38 71 LEU A C 1
ATOM 534 O O . LEU A 1 71 ? 5.786 1.124 -12.603 1.00 91.38 71 LEU A O 1
ATOM 538 N N . GLN A 1 72 ? 3.853 0.010 -12.389 1.00 89.12 72 GLN A N 1
ATOM 539 C CA . GLN A 1 72 ? 4.145 -0.958 -13.452 1.00 89.12 72 GLN A CA 1
ATOM 540 C C . GLN A 1 72 ? 4.110 -0.313 -14.844 1.00 89.12 72 GLN A C 1
ATOM 542 O O . GLN A 1 72 ? 4.870 -0.711 -15.724 1.00 89.12 72 GLN A O 1
ATOM 547 N N . ASN A 1 73 ? 3.229 0.668 -15.058 1.00 89.12 73 ASN A N 1
ATOM 548 C CA . ASN A 1 73 ? 3.104 1.376 -16.326 1.00 89.12 73 ASN A CA 1
ATOM 549 C C . ASN A 1 73 ? 2.852 2.887 -16.124 1.00 89.12 73 ASN A C 1
ATOM 551 O O . ASN A 1 73 ? 1.699 3.337 -16.143 1.00 89.12 73 ASN A O 1
ATOM 555 N N . PRO A 1 74 ? 3.919 3.698 -15.992 1.00 89.38 74 PRO A N 1
ATOM 556 C CA . PRO A 1 74 ? 3.808 5.146 -15.790 1.00 89.38 74 PRO A CA 1
ATOM 557 C C . PRO A 1 74 ? 3.140 5.902 -16.952 1.00 89.38 74 PRO A C 1
ATOM 559 O O . PRO A 1 74 ? 2.635 7.015 -16.760 1.00 89.38 74 PRO A O 1
ATOM 562 N N . ALA A 1 75 ? 3.041 5.291 -18.141 1.00 87.62 75 ALA A N 1
ATOM 563 C CA . ALA A 1 75 ? 2.327 5.878 -19.274 1.00 87.62 75 ALA A CA 1
ATOM 564 C C . ALA A 1 75 ? 0.823 6.060 -18.999 1.00 87.62 75 ALA A C 1
ATOM 566 O O . ALA A 1 75 ? 0.210 6.953 -19.588 1.00 87.62 75 ALA A O 1
ATOM 567 N N . LEU A 1 76 ? 0.238 5.299 -18.058 1.00 87.81 76 LEU A N 1
ATOM 568 C CA . LEU A 1 76 ? -1.154 5.478 -17.611 1.00 87.81 76 LEU A CA 1
ATOM 569 C C . LEU A 1 76 ? -1.429 6.903 -17.106 1.00 87.81 76 LEU A C 1
ATOM 571 O O . LEU A 1 76 ? -2.531 7.420 -17.283 1.00 87.81 76 LEU A O 1
ATOM 575 N N . CYS A 1 77 ? -0.421 7.554 -16.520 1.00 88.81 77 CYS A N 1
ATOM 576 C CA . CYS A 1 77 ? -0.500 8.927 -16.022 1.00 88.81 77 CYS A CA 1
ATOM 577 C C . CYS A 1 77 ? 0.282 9.926 -16.886 1.00 88.81 77 CYS A C 1
ATOM 579 O O . CYS A 1 77 ? 0.500 11.055 -16.453 1.00 88.81 77 CYS A O 1
ATOM 581 N N . LYS A 1 78 ? 0.695 9.534 -18.102 1.00 89.06 78 LYS A N 1
ATOM 582 C CA . LYS A 1 78 ? 1.541 10.344 -19.000 1.00 89.06 78 LYS A CA 1
ATOM 583 C C . LYS A 1 78 ? 2.849 10.804 -18.338 1.00 89.06 78 LYS A C 1
ATOM 585 O O . LYS A 1 78 ? 3.361 11.875 -18.658 1.00 89.06 78 LYS A O 1
ATOM 590 N N . ILE A 1 79 ? 3.377 10.004 -17.413 1.00 86.31 79 ILE A N 1
ATOM 591 C CA . ILE A 1 79 ? 4.670 10.263 -16.781 1.00 86.31 79 ILE A CA 1
ATOM 592 C C . ILE A 1 79 ? 5.755 9.808 -17.768 1.00 86.31 79 ILE A C 1
ATOM 594 O O . ILE A 1 79 ? 5.666 8.681 -18.267 1.00 86.31 79 ILE A O 1
ATOM 598 N N . PRO A 1 80 ? 6.744 10.660 -18.097 1.00 83.50 80 PRO A N 1
ATOM 599 C CA . PRO A 1 80 ? 7.799 10.301 -19.036 1.00 83.50 80 PRO A CA 1
ATOM 600 C C . PRO A 1 80 ? 8.592 9.097 -18.518 1.00 83.50 80 PRO A C 1
ATOM 602 O O . PRO A 1 80 ? 8.979 9.044 -17.350 1.00 83.50 80 PRO A O 1
ATOM 605 N N . ILE A 1 81 ? 8.810 8.118 -19.396 1.00 78.50 81 ILE A N 1
ATOM 606 C CA . ILE A 1 81 ? 9.563 6.903 -19.088 1.00 78.50 81 ILE A CA 1
ATOM 607 C C . ILE A 1 81 ? 10.975 7.087 -19.621 1.00 78.50 81 ILE A C 1
ATOM 609 O O . ILE A 1 81 ? 11.166 7.109 -20.834 1.00 78.50 81 ILE A O 1
ATOM 613 N N . GLU A 1 82 ? 11.952 7.226 -18.727 1.00 70.00 82 GLU A N 1
ATOM 614 C CA . GLU A 1 82 ? 13.347 7.376 -19.147 1.00 70.00 82 GLU A CA 1
ATOM 615 C C . GLU A 1 82 ? 14.041 6.024 -19.336 1.00 70.00 82 GLU A C 1
ATOM 617 O O . GLU A 1 82 ? 14.701 5.817 -20.350 1.00 70.00 82 GLU A O 1
ATOM 622 N N . THR A 1 83 ? 13.869 5.074 -18.408 1.00 84.19 83 THR A N 1
ATOM 623 C CA . THR A 1 83 ? 14.449 3.720 -18.501 1.00 84.19 83 THR A CA 1
ATOM 624 C C . THR A 1 83 ? 13.652 2.688 -17.693 1.00 84.19 83 THR A C 1
ATOM 626 O O . THR A 1 83 ? 13.011 3.024 -16.696 1.00 84.19 83 THR A O 1
ATOM 629 N N . GLU A 1 84 ? 13.739 1.406 -18.068 1.00 84.94 84 GLU A N 1
ATOM 630 C CA . GLU A 1 84 ? 13.189 0.291 -17.271 1.00 84.94 84 GLU A CA 1
ATOM 631 C C . GLU A 1 84 ? 13.857 0.174 -15.890 1.00 84.94 84 GLU A C 1
ATOM 633 O O . GLU A 1 84 ? 13.207 -0.180 -14.906 1.00 84.94 84 GLU A O 1
ATOM 638 N N . ALA A 1 85 ? 15.142 0.534 -15.793 1.00 87.00 85 ALA A N 1
ATOM 639 C CA . ALA A 1 85 ? 15.881 0.560 -14.533 1.00 87.00 85 ALA A CA 1
ATOM 640 C C . ALA A 1 85 ? 15.264 1.547 -13.526 1.00 87.00 85 ALA A C 1
ATOM 642 O O . ALA A 1 85 ? 15.090 1.201 -12.359 1.00 87.00 85 ALA A O 1
ATOM 643 N N . MET A 1 86 ? 14.852 2.732 -13.991 1.00 87.19 86 MET A N 1
ATOM 644 C CA . MET A 1 86 ? 14.166 3.727 -13.161 1.00 87.19 86 MET A CA 1
ATOM 645 C C . MET A 1 86 ? 12.806 3.217 -12.654 1.00 87.19 86 MET A C 1
ATOM 647 O O . MET A 1 86 ? 12.432 3.480 -11.511 1.00 87.19 86 MET A O 1
ATOM 651 N N . ILE A 1 87 ? 12.062 2.464 -13.476 1.00 88.19 87 ILE A N 1
ATOM 652 C CA . ILE A 1 87 ? 10.796 1.841 -13.053 1.00 88.19 87 ILE A CA 1
ATOM 653 C C . ILE A 1 87 ? 11.054 0.841 -11.922 1.00 88.19 87 ILE A C 1
ATOM 655 O O . ILE A 1 87 ? 10.390 0.900 -10.886 1.00 88.19 87 ILE A O 1
ATOM 659 N N . ALA A 1 88 ? 12.033 -0.049 -12.100 1.00 89.75 88 ALA A N 1
ATOM 660 C CA . ALA A 1 88 ? 12.375 -1.055 -11.101 1.00 89.75 88 ALA A CA 1
ATOM 661 C C . ALA A 1 88 ? 12.835 -0.417 -9.779 1.00 89.75 88 ALA A C 1
ATOM 663 O O . ALA A 1 88 ? 12.353 -0.802 -8.714 1.00 89.75 88 ALA A O 1
ATOM 664 N N . GLU A 1 89 ? 13.713 0.587 -9.833 1.00 91.81 89 GLU A N 1
ATOM 665 C CA . GLU A 1 89 ? 14.199 1.302 -8.647 1.00 91.81 89 GLU A CA 1
ATOM 666 C C . GLU A 1 89 ? 13.053 1.964 -7.867 1.00 91.81 89 GLU A C 1
ATOM 668 O O . GLU A 1 89 ? 12.893 1.723 -6.665 1.00 91.81 89 GLU A O 1
ATOM 673 N N . ASN A 1 90 ? 12.189 2.714 -8.557 1.00 90.62 90 ASN A N 1
ATOM 674 C CA . ASN A 1 90 ? 11.020 3.350 -7.945 1.00 90.62 90 ASN A CA 1
ATOM 675 C C . ASN A 1 90 ? 10.070 2.323 -7.325 1.00 90.62 90 ASN A C 1
ATOM 677 O O . ASN A 1 90 ? 9.527 2.551 -6.241 1.00 90.62 90 ASN A O 1
ATOM 681 N N . MET A 1 91 ? 9.891 1.180 -7.989 1.00 92.00 91 MET A N 1
ATOM 682 C CA . MET A 1 91 ? 9.063 0.089 -7.494 1.00 92.00 91 MET A CA 1
ATOM 683 C C . MET A 1 91 ? 9.576 -0.440 -6.147 1.00 92.00 91 MET A C 1
ATOM 685 O O . MET A 1 91 ? 8.788 -0.562 -5.207 1.00 92.00 91 MET A O 1
ATOM 689 N N . TYR A 1 92 ? 10.883 -0.699 -6.022 1.00 93.00 92 TYR A N 1
ATOM 690 C CA . TYR A 1 92 ? 11.489 -1.177 -4.773 1.00 93.00 92 TYR A CA 1
ATOM 691 C C . TYR A 1 92 ? 11.435 -0.129 -3.657 1.00 93.00 92 TYR A C 1
ATOM 693 O O . TYR A 1 92 ? 11.033 -0.455 -2.537 1.00 93.00 92 TYR A O 1
ATOM 701 N N . ILE A 1 93 ? 11.797 1.124 -3.953 1.00 95.44 93 ILE A N 1
ATOM 702 C CA . ILE A 1 93 ? 11.823 2.208 -2.959 1.00 95.44 93 ILE A CA 1
ATOM 703 C C . ILE A 1 93 ? 10.420 2.452 -2.395 1.00 95.44 93 ILE A C 1
ATOM 705 O O . ILE A 1 93 ? 10.238 2.507 -1.176 1.00 95.44 93 ILE A O 1
ATOM 709 N N . LEU A 1 94 ? 9.411 2.557 -3.263 1.00 94.62 94 LEU A N 1
ATOM 710 C CA . LEU A 1 94 ? 8.037 2.820 -2.835 1.00 94.62 94 LEU A CA 1
ATOM 711 C C . LEU A 1 94 ? 7.416 1.621 -2.123 1.00 94.62 94 LEU A C 1
ATOM 713 O O . LEU A 1 94 ? 6.729 1.814 -1.119 1.00 94.62 94 LEU A O 1
ATOM 717 N N . ALA A 1 95 ? 7.688 0.395 -2.578 1.00 94.81 95 ALA A N 1
ATOM 718 C CA . ALA A 1 95 ? 7.261 -0.808 -1.871 1.00 94.81 95 ALA A CA 1
ATOM 719 C C . ALA A 1 95 ? 7.831 -0.844 -0.445 1.00 94.81 95 ALA A C 1
ATOM 721 O O . ALA A 1 95 ? 7.086 -1.018 0.519 1.00 94.81 95 ALA A O 1
ATOM 722 N N . PHE A 1 96 ? 9.132 -0.596 -0.288 1.00 95.81 96 PHE A N 1
ATOM 723 C CA . PHE A 1 96 ? 9.762 -0.540 1.029 1.00 95.81 96 PHE A CA 1
ATOM 724 C C . PHE A 1 96 ? 9.160 0.565 1.911 1.00 95.81 96 PHE A C 1
ATOM 726 O O . PHE A 1 96 ? 8.801 0.321 3.065 1.00 95.81 96 PHE A O 1
ATOM 733 N N . TYR A 1 97 ? 8.968 1.762 1.356 1.00 95.50 97 TYR A N 1
ATOM 734 C CA . TYR A 1 97 ? 8.358 2.883 2.068 1.00 95.50 97 TYR A CA 1
ATOM 735 C C . TYR A 1 97 ? 6.936 2.564 2.562 1.00 95.50 97 TYR A C 1
ATOM 737 O O . TYR A 1 97 ? 6.609 2.818 3.725 1.00 95.50 97 TYR A O 1
ATOM 745 N N . ILE A 1 98 ? 6.103 1.943 1.719 1.00 95.44 98 ILE A N 1
ATOM 746 C CA . ILE A 1 98 ? 4.746 1.516 2.088 1.00 95.44 98 ILE A CA 1
ATOM 747 C C . ILE A 1 98 ? 4.789 0.476 3.215 1.00 95.44 98 ILE A C 1
ATOM 749 O O . ILE A 1 98 ? 3.971 0.550 4.134 1.00 95.44 98 ILE A O 1
ATOM 753 N N . ALA A 1 99 ? 5.743 -0.463 3.199 1.00 94.62 99 ALA A N 1
ATOM 754 C CA . ALA A 1 99 ? 5.923 -1.424 4.290 1.00 94.62 99 ALA A CA 1
ATOM 755 C C . ALA A 1 99 ? 6.231 -0.713 5.615 1.00 94.62 99 ALA A C 1
ATOM 757 O O . ALA A 1 99 ? 5.577 -0.985 6.626 1.00 94.62 99 ALA A O 1
ATOM 758 N N . CYS A 1 100 ? 7.172 0.236 5.607 1.00 95.81 100 CYS A N 1
ATOM 759 C CA . CYS A 1 100 ? 7.528 1.017 6.791 1.00 95.81 100 CYS A CA 1
ATOM 760 C C . CYS A 1 100 ? 6.331 1.801 7.341 1.00 95.81 100 CYS A C 1
ATOM 762 O O . CYS A 1 100 ? 6.058 1.741 8.543 1.00 95.81 100 CYS A O 1
ATOM 764 N N . LEU A 1 101 ? 5.579 2.483 6.471 1.00 92.88 101 LEU A N 1
ATOM 765 C CA . LEU A 1 101 ? 4.366 3.196 6.871 1.00 92.88 101 LEU A CA 1
ATOM 766 C C . LEU A 1 101 ? 3.311 2.250 7.446 1.00 92.88 101 LEU A C 1
ATOM 768 O O . LEU A 1 101 ? 2.690 2.566 8.462 1.00 92.88 101 LEU A O 1
ATOM 772 N N . HIS A 1 102 ? 3.119 1.080 6.835 1.00 93.75 102 HIS A N 1
ATOM 773 C CA . HIS A 1 102 ? 2.135 0.121 7.316 1.00 93.75 102 HIS A CA 1
ATOM 774 C C . HIS A 1 102 ? 2.490 -0.395 8.716 1.00 93.75 102 HIS A C 1
ATOM 776 O O . HIS A 1 102 ? 1.614 -0.440 9.586 1.00 93.75 102 HIS A O 1
ATOM 782 N N . VAL A 1 103 ? 3.768 -0.710 8.960 1.00 94.12 103 VAL A N 1
ATOM 783 C CA . VAL A 1 103 ? 4.269 -1.093 10.288 1.00 94.12 103 VAL A CA 1
ATOM 784 C C . VAL A 1 103 ? 4.055 0.038 11.291 1.00 94.12 103 VAL A C 1
ATOM 786 O O . VAL A 1 103 ? 3.529 -0.214 12.373 1.00 94.12 103 VAL A O 1
ATOM 789 N N . LEU A 1 104 ? 4.393 1.280 10.938 1.00 93.69 104 LEU A N 1
ATOM 790 C CA . LEU A 1 104 ? 4.206 2.441 11.812 1.00 93.69 104 LEU A CA 1
ATOM 791 C C . LEU A 1 104 ? 2.735 2.605 12.216 1.00 93.69 104 LEU A C 1
ATOM 793 O O . LEU A 1 104 ? 2.428 2.688 13.405 1.00 93.69 104 LEU A O 1
ATOM 797 N N . VAL A 1 105 ? 1.811 2.581 11.250 1.00 91.25 105 VAL A N 1
ATOM 798 C CA . VAL A 1 105 ? 0.365 2.678 11.515 1.00 91.25 105 VAL A CA 1
ATOM 799 C C . VAL A 1 105 ? -0.105 1.529 12.405 1.00 91.25 105 VAL A C 1
ATOM 801 O O . VAL A 1 105 ? -0.872 1.746 13.343 1.00 91.25 105 VAL A O 1
ATOM 804 N N . PHE A 1 106 ? 0.370 0.310 12.153 1.00 89.75 106 PHE A N 1
ATOM 805 C CA . PHE A 1 106 ? 0.028 -0.845 12.975 1.00 89.75 106 PHE A CA 1
ATOM 806 C C . PHE A 1 106 ? 0.510 -0.684 14.424 1.00 89.75 106 PHE A C 1
ATOM 808 O O . PHE A 1 106 ? -0.255 -0.957 15.350 1.00 89.75 106 PHE A O 1
ATOM 815 N N . GLN A 1 107 ? 1.731 -0.183 14.637 1.00 92.00 107 GLN A N 1
ATOM 816 C CA . GLN A 1 107 ? 2.259 0.090 15.977 1.00 92.00 107 GLN A CA 1
ATOM 817 C C . GLN A 1 107 ? 1.454 1.172 16.703 1.00 92.00 107 GLN A C 1
ATOM 819 O O . GLN A 1 107 ? 1.088 0.976 17.862 1.00 92.00 107 GLN A O 1
ATOM 824 N N . LEU A 1 108 ? 1.105 2.270 16.023 1.00 89.81 108 LEU A N 1
ATOM 825 C CA . LEU A 1 108 ? 0.269 3.329 16.600 1.00 89.81 108 LEU A CA 1
ATOM 826 C C . LEU A 1 108 ? -1.104 2.804 17.028 1.00 89.81 108 LEU A C 1
ATOM 828 O O . LEU A 1 108 ? -1.589 3.125 18.111 1.00 89.81 108 LEU A O 1
ATOM 832 N N . VAL A 1 109 ? -1.723 1.954 16.208 1.00 87.19 109 VAL A N 1
ATOM 833 C CA . VAL A 1 109 ? -3.030 1.368 16.531 1.00 87.19 109 VAL A CA 1
ATOM 834 C C . VAL A 1 109 ? -2.923 0.384 17.694 1.00 87.19 109 VAL A C 1
ATOM 836 O O . VAL A 1 109 ? -3.767 0.409 18.586 1.00 87.19 109 VAL A O 1
ATOM 839 N N . ARG A 1 110 ? -1.874 -0.446 17.744 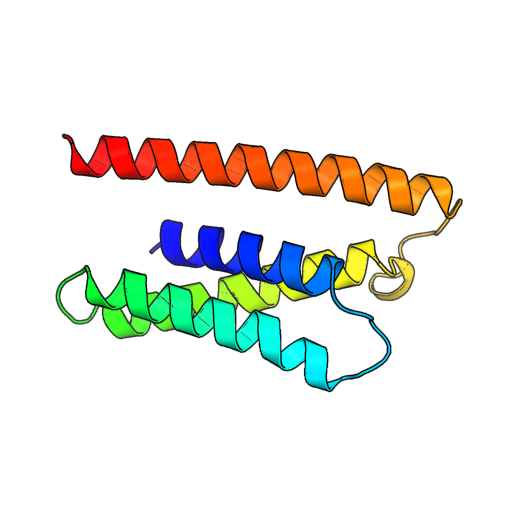1.00 87.50 110 ARG A N 1
ATOM 840 C CA . ARG A 1 110 ? -1.626 -1.326 18.900 1.00 87.50 110 ARG A CA 1
ATOM 841 C C . ARG A 1 110 ? -1.408 -0.536 20.180 1.00 87.50 110 ARG A C 1
ATOM 843 O O . ARG A 1 110 ? -1.929 -0.931 21.218 1.00 87.50 110 ARG A O 1
ATOM 850 N N . TYR A 1 111 ? -0.661 0.561 20.106 1.00 90.88 111 TYR A N 1
ATOM 851 C CA . TYR A 1 111 ? -0.474 1.462 21.235 1.00 90.88 111 TYR A CA 1
ATOM 852 C C . TYR A 1 111 ? -1.817 2.046 21.695 1.00 90.88 111 TYR A C 1
ATOM 854 O O . TYR A 1 111 ? -2.134 1.966 22.876 1.00 90.88 111 TYR A O 1
ATOM 862 N N . SER A 1 112 ? -2.654 2.511 20.763 1.00 86.69 112 SER A N 1
ATOM 863 C CA . SER A 1 112 ? -3.988 3.046 21.066 1.00 86.69 112 SER A CA 1
ATOM 864 C C . SER A 1 112 ? -4.954 2.032 21.684 1.00 86.69 112 SER A C 1
ATOM 866 O O . SER A 1 112 ? -5.891 2.458 22.341 1.00 86.69 112 SER A O 1
ATOM 868 N N . PHE A 1 113 ? -4.786 0.728 21.446 1.00 82.56 113 PHE A N 1
ATOM 869 C CA . PHE A 1 113 ? -5.588 -0.308 22.113 1.00 82.56 113 PHE A CA 1
ATOM 870 C C . PHE A 1 113 ? -5.045 -0.704 23.490 1.00 82.56 113 PHE A C 1
ATOM 872 O O . PHE A 1 113 ? -5.742 -1.376 24.246 1.00 82.56 113 PHE A O 1
ATOM 879 N N . ARG A 1 114 ? -3.784 -0.371 23.783 1.00 87.81 114 ARG A N 1
ATOM 880 C CA . ARG A 1 114 ? -3.142 -0.671 25.066 1.00 87.81 114 ARG A CA 1
ATOM 881 C C . ARG A 1 114 ? -3.411 0.411 26.116 1.00 87.81 114 ARG A C 1
ATOM 883 O O . ARG A 1 114 ? -3.422 0.075 27.297 1.00 87.81 114 ARG A O 1
ATOM 890 N N . VAL A 1 115 ? -3.534 1.667 25.685 1.00 78.69 115 VAL A N 1
ATOM 891 C CA . VAL A 1 115 ? -3.917 2.823 26.519 1.00 78.69 115 VAL A CA 1
ATOM 892 C C . VAL A 1 115 ? -5.426 2.826 26.716 1.00 78.69 115 VAL A C 1
ATOM 894 O O . VAL A 1 115 ? -5.849 3.048 27.869 1.00 78.69 115 VAL A O 1
#

Organism: NCBI:txid365346

Radius of gyration: 15.45 Å; chains: 1; bounding box: 39×21×46 Å

pLDDT: mean 88.89, std 6.98, range [62.0, 96.5]

Secondary structure (DSSP, 8-state):
-HHHHHHHHHHHHHHHHHS-TT-GGGGHHHHHHHHHHHHHHHHTS-TTHHHHHHHHHHHHHHHHHHHHHHHH-GGGGT-----HHHHHHHHHHHHHHHHHHHHHHHHHHHHHHH-

Foldseek 3Di:
DVLLLLVLLLQLQVQLLPDDPPDPVSLVVSQVSLQVSLQVVQVVDDPPSNVVSNVSSNNSSVNSNVVNVCLVPVVVVPDDDDDPVVSVVCSVVVNVVSVVVSVVVVVVVVVVVVD

Sequence (115 aa):
MVISMMSSFAMAFYTRLLLPVDQPIFYLIPLIIGVYIGWKFGALVKAPASLNGIYNGAIGGIMGMMFAAVLQNPALCKIPIETEAMIAENMYILAFYIACLHVLVFQLVRYSFRV